Protein AF-A0A653P6T6-F1 (afdb_monomer)

Radius of gyration: 24.58 Å; Cα contacts (8 Å, |Δi|>4): 240; chains: 1; bounding box: 70×44×71 Å

Solvent-accessible surface area (backbone atoms only — not comparable to full-atom values): 9809 Å² total; per-residue (Å²): 134,83,78,81,57,50,39,56,67,54,49,46,52,54,50,53,50,31,45,76,70,58,68,40,60,95,60,59,44,78,48,79,55,93,49,35,41,39,38,34,50,60,60,92,47,90,77,60,80,78,51,67,70,52,50,55,43,54,48,50,48,47,71,77,38,67,84,40,47,80,41,81,73,50,61,52,62,74,51,34,78,92,76,67,32,72,28,23,23,35,32,39,36,42,27,73,32,67,67,30,37,41,35,40,39,40,62,42,78,50,75,88,80,52,71,41,80,39,90,49,101,52,101,54,70,43,42,23,25,68,64,59,60,50,69,53,50,75,68,54,33,34,77,73,64,77,37,80,74,87,74,82,70,75,74,78,76,80,74,76,81,77,87,129

Structure (mmCIF, N/CA/C/O backbone):
data_AF-A0A653P6T6-F1
#
_entry.id   AF-A0A653P6T6-F1
#
loop_
_atom_site.group_PDB
_atom_site.id
_atom_site.type_symbol
_atom_site.label_atom_id
_atom_site.label_alt_id
_atom_site.label_comp_id
_atom_site.label_asym_id
_atom_site.label_entity_id
_atom_site.label_seq_id
_atom_site.pdbx_PDB_ins_code
_atom_site.Cartn_x
_atom_site.Cartn_y
_atom_site.Cartn_z
_atom_site.occupancy
_atom_site.B_iso_or_equiv
_atom_site.auth_seq_id
_atom_site.auth_comp_id
_atom_site.auth_asym_id
_atom_site.auth_atom_id
_atom_site.pdbx_PDB_model_num
ATOM 1 N N . MET A 1 1 ? -7.727 -20.093 19.315 1.00 48.94 1 MET A N 1
ATOM 2 C CA . MET A 1 1 ? -8.784 -19.178 19.795 1.00 48.94 1 MET A CA 1
ATOM 3 C C . MET A 1 1 ? -8.701 -17.926 18.938 1.00 48.94 1 MET A C 1
ATOM 5 O O . MET A 1 1 ? -7.607 -17.390 18.825 1.00 48.94 1 MET A O 1
ATOM 9 N N . SER A 1 2 ? -9.773 -17.531 18.249 1.00 64.94 2 SER A N 1
ATOM 10 C CA . SER A 1 2 ? -9.779 -16.310 17.432 1.00 64.94 2 SER A CA 1
ATOM 11 C C . SER A 1 2 ? -9.798 -15.085 18.343 1.00 64.94 2 SER A C 1
ATOM 13 O O . SER A 1 2 ? -10.629 -15.0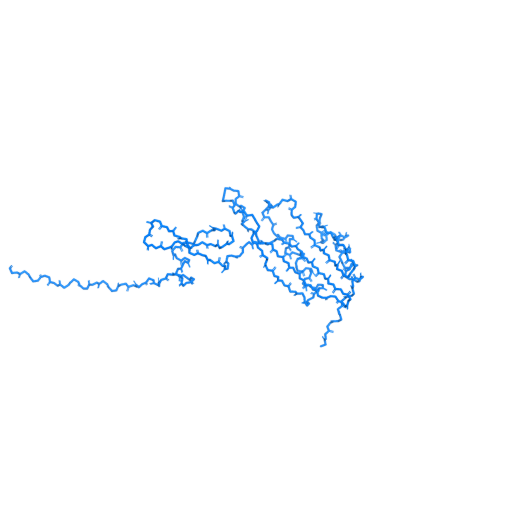22 19.249 1.00 64.94 2 SER A O 1
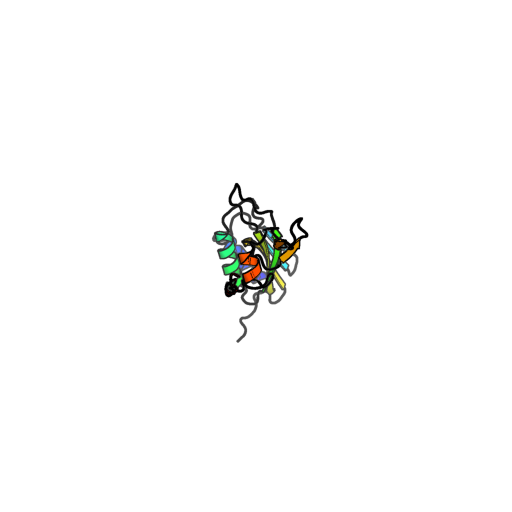ATOM 15 N N . ILE A 1 3 ? -8.896 -14.131 18.113 1.00 71.00 3 ILE A N 1
ATOM 16 C CA . ILE A 1 3 ? -8.916 -12.841 18.809 1.00 71.00 3 ILE A CA 1
ATOM 17 C C . ILE A 1 3 ? -10.245 -12.152 18.450 1.00 71.00 3 ILE A C 1
ATOM 19 O O . ILE A 1 3 ? -10.593 -12.111 17.266 1.00 71.00 3 ILE A O 1
ATOM 23 N N . PRO A 1 4 ? -11.033 -11.670 19.428 1.00 80.81 4 PRO A N 1
ATOM 24 C CA . PRO A 1 4 ? -12.278 -10.975 19.132 1.00 80.81 4 PRO A CA 1
ATOM 25 C C . PRO A 1 4 ? -11.989 -9.729 18.291 1.00 80.81 4 PRO A C 1
ATOM 27 O O . PRO A 1 4 ? -11.086 -8.951 18.600 1.00 80.81 4 PRO A O 1
ATOM 30 N N . LYS A 1 5 ? -12.748 -9.559 17.204 1.00 86.19 5 LYS A N 1
ATOM 31 C CA . LYS A 1 5 ? -12.588 -8.407 16.313 1.00 86.19 5 LYS A CA 1
ATOM 32 C C . LYS A 1 5 ? -13.058 -7.140 17.029 1.00 86.19 5 LYS A C 1
ATOM 34 O O . LYS A 1 5 ? -14.152 -7.169 17.594 1.00 86.19 5 LYS A O 1
ATOM 39 N N . PRO A 1 6 ? -12.302 -6.033 16.960 1.00 89.44 6 PRO A N 1
ATOM 40 C CA . PRO A 1 6 ? -12.761 -4.768 17.510 1.00 89.44 6 PRO A CA 1
ATOM 41 C C . PRO A 1 6 ? -14.007 -4.287 16.763 1.00 89.44 6 PRO A C 1
ATOM 43 O O . PRO A 1 6 ? -14.162 -4.497 15.556 1.00 89.44 6 PRO A O 1
ATOM 46 N N . THR A 1 7 ? -14.906 -3.633 17.483 1.00 91.75 7 THR A N 1
ATOM 47 C CA . THR A 1 7 ? -16.020 -2.867 16.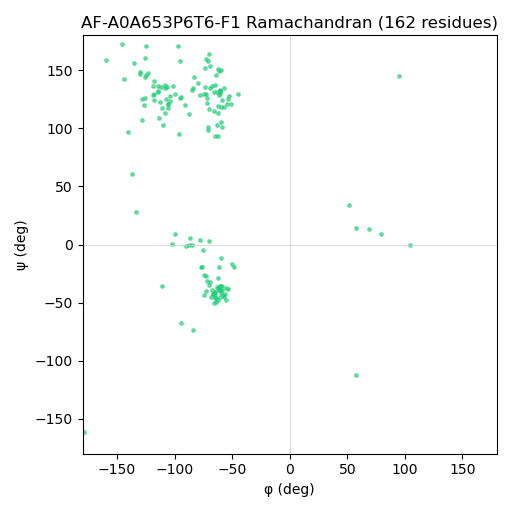921 1.00 91.75 7 THR A CA 1
ATOM 48 C C . THR A 1 7 ? -15.515 -1.600 16.228 1.00 91.75 7 THR A C 1
ATOM 50 O O . THR A 1 7 ? -14.397 -1.139 16.463 1.00 91.75 7 THR A O 1
ATOM 53 N N . THR A 1 8 ? -16.357 -0.977 15.402 1.00 89.94 8 THR A N 1
ATOM 54 C CA . THR A 1 8 ? -16.067 0.327 14.781 1.00 89.94 8 THR A CA 1
ATOM 55 C C . THR A 1 8 ? -15.735 1.396 15.828 1.00 89.94 8 THR A C 1
ATOM 57 O O . THR A 1 8 ? -14.829 2.195 15.621 1.00 89.94 8 THR A O 1
ATOM 60 N N . TYR A 1 9 ? -16.400 1.382 16.986 1.00 89.69 9 TYR A N 1
ATOM 61 C CA . TYR A 1 9 ? -16.117 2.329 18.067 1.00 89.69 9 TYR A CA 1
ATOM 62 C C . TYR A 1 9 ? -14.745 2.090 18.716 1.00 89.69 9 TYR A C 1
ATOM 64 O O . TYR A 1 9 ? -13.978 3.031 18.904 1.00 89.69 9 TYR A O 1
ATOM 72 N N . GLU A 1 10 ? -14.395 0.837 19.015 1.00 91.25 10 GLU A N 1
ATOM 73 C CA . GLU A 1 10 ? -13.077 0.497 19.571 1.00 91.25 10 GLU A CA 1
ATOM 74 C C . GLU A 1 10 ? -11.951 0.802 18.581 1.00 91.25 10 GLU A C 1
ATOM 76 O O . GLU A 1 10 ? -10.926 1.362 18.965 1.00 91.25 10 GLU A O 1
ATOM 81 N N . ALA A 1 11 ? -12.161 0.507 17.295 1.00 90.25 11 ALA A N 1
ATOM 82 C CA . ALA A 1 11 ? -11.223 0.862 16.238 1.00 90.25 11 ALA A CA 1
ATOM 83 C C . ALA A 1 11 ? -10.998 2.382 16.168 1.00 90.25 11 ALA A C 1
ATOM 85 O O . ALA A 1 11 ? -9.854 2.825 16.068 1.00 90.25 11 ALA A O 1
ATOM 86 N N . MET A 1 12 ? -12.063 3.183 16.296 1.00 87.50 12 MET A N 1
ATOM 87 C CA . MET A 1 12 ? -11.953 4.642 16.384 1.00 87.50 12 MET A CA 1
ATOM 88 C C . MET A 1 12 ? -11.136 5.082 17.599 1.00 87.50 12 MET A C 1
ATOM 90 O O . MET A 1 12 ? -10.249 5.913 17.456 1.00 87.50 12 MET A O 1
ATOM 94 N N . GLN A 1 13 ? -11.374 4.498 18.775 1.00 90.31 13 GLN A N 1
ATOM 95 C CA . GLN A 1 13 ? -10.607 4.819 19.984 1.00 90.31 13 GLN A CA 1
ATOM 96 C C . GLN A 1 13 ? -9.115 4.495 19.831 1.00 90.31 13 GLN A C 1
ATOM 98 O O . GLN A 1 13 ? -8.270 5.268 20.280 1.00 90.31 13 GLN A O 1
ATOM 103 N N . ILE A 1 14 ? -8.778 3.379 19.177 1.00 89.56 14 ILE A N 1
ATOM 104 C CA . ILE A 1 14 ? -7.389 3.010 18.871 1.00 89.56 14 ILE A CA 1
ATOM 105 C C . ILE A 1 14 ? -6.744 4.061 17.960 1.00 89.56 14 ILE A C 1
ATOM 107 O O . ILE A 1 14 ? -5.647 4.533 18.256 1.00 89.56 14 ILE A O 1
ATOM 111 N N . ILE A 1 15 ? -7.432 4.462 16.885 1.00 86.81 15 ILE A N 1
ATOM 112 C CA . ILE A 1 15 ? -6.926 5.470 15.944 1.00 86.81 15 ILE A CA 1
ATOM 113 C C . ILE A 1 15 ? -6.768 6.825 16.634 1.00 86.81 15 ILE A C 1
ATOM 115 O O . ILE A 1 15 ? -5.701 7.421 16.540 1.00 86.81 15 ILE A O 1
ATOM 119 N N . SER A 1 16 ? -7.789 7.304 17.349 1.00 85.31 16 SER A N 1
ATOM 120 C CA . SER A 1 16 ? -7.752 8.593 18.048 1.00 85.31 16 SER A CA 1
ATOM 121 C C . SER A 1 16 ? -6.596 8.661 19.040 1.00 85.31 16 SER A C 1
ATOM 123 O O . SER A 1 16 ? -5.825 9.614 18.998 1.00 85.31 16 SER A O 1
ATOM 125 N N . LYS A 1 17 ? -6.390 7.609 19.844 1.00 87.50 17 LYS A N 1
ATOM 126 C CA . LYS A 1 17 ? -5.238 7.527 20.754 1.00 87.50 17 LYS A CA 1
ATOM 127 C C . LYS A 1 17 ? -3.910 7.571 20.014 1.00 87.50 17 LYS A C 1
ATOM 129 O O . LYS A 1 17 ? -2.980 8.207 20.492 1.00 87.50 17 LYS A O 1
ATOM 134 N N . ALA A 1 18 ? -3.819 6.912 18.862 1.00 83.81 18 ALA A N 1
ATOM 135 C CA . ALA A 1 18 ? -2.610 6.923 18.055 1.00 83.81 18 ALA A CA 1
ATOM 136 C C . ALA A 1 18 ? -2.343 8.303 17.418 1.00 83.81 18 ALA A C 1
ATOM 138 O O . ALA A 1 18 ? -1.183 8.686 17.280 1.00 83.81 18 ALA A O 1
ATOM 139 N N . VAL A 1 19 ? -3.383 9.076 17.072 1.00 79.81 19 VAL A N 1
ATOM 140 C CA . VAL A 1 19 ? -3.236 10.492 16.675 1.00 79.81 19 VAL A CA 1
ATOM 141 C C . VAL A 1 19 ? -2.742 11.325 17.858 1.00 79.81 19 VAL A C 1
ATOM 143 O O . VAL A 1 19 ? -1.760 12.051 17.732 1.00 79.81 19 VAL A O 1
ATOM 146 N N . GLU A 1 20 ? -3.393 11.202 19.015 1.00 83.38 20 GLU A N 1
ATOM 147 C CA . GLU A 1 20 ? -3.074 11.972 20.224 1.00 83.38 20 GLU A CA 1
ATOM 148 C C . GLU A 1 20 ? -1.656 11.699 20.742 1.00 83.38 20 GLU A C 1
ATOM 150 O O . GLU A 1 20 ? -0.967 12.620 21.176 1.00 83.38 20 GLU A O 1
ATOM 155 N N . SER A 1 21 ? -1.187 10.451 20.659 1.00 82.81 21 SER A N 1
ATOM 156 C CA . SER A 1 21 ? 0.170 10.064 21.055 1.00 82.81 21 SER A CA 1
ATOM 157 C C . SER A 1 21 ? 1.248 10.485 20.053 1.00 82.81 21 SER A C 1
ATOM 159 O O . SER A 1 21 ? 2.430 10.239 20.295 1.00 82.81 21 SER A O 1
ATOM 161 N N . GLY A 1 22 ? 0.866 11.060 18.907 1.00 73.94 22 GLY A N 1
ATOM 162 C CA . GLY A 1 22 ? 1.776 11.358 17.801 1.00 73.94 22 GLY A CA 1
ATOM 163 C C . GLY A 1 22 ? 2.301 10.111 17.084 1.00 73.94 22 GLY A C 1
ATOM 164 O O . GLY A 1 22 ? 3.253 10.200 16.312 1.00 73.94 22 GLY A O 1
ATOM 165 N N . SER A 1 23 ? 1.703 8.941 17.332 1.00 74.44 23 SER A N 1
ATOM 166 C CA . SER A 1 23 ? 2.020 7.704 16.609 1.00 74.44 23 SER A CA 1
ATOM 167 C C . SER A 1 23 ? 1.466 7.723 15.182 1.00 74.44 23 SER A C 1
ATOM 169 O O . SER A 1 23 ? 2.039 7.081 14.304 1.00 74.44 23 SER A O 1
ATOM 171 N N . LEU A 1 24 ? 0.388 8.480 14.944 1.00 72.25 24 LEU A N 1
ATOM 172 C CA . LEU A 1 24 ? -0.065 8.875 13.615 1.00 72.25 24 LEU A CA 1
ATOM 173 C C . LEU A 1 24 ? 0.393 10.310 13.323 1.00 72.25 24 LEU A C 1
ATOM 175 O O . LEU A 1 24 ? 0.192 11.213 14.134 1.00 72.25 24 LEU A O 1
ATOM 179 N N . GLN A 1 25 ? 1.023 10.526 12.168 1.00 68.12 25 GLN A N 1
ATOM 180 C CA . GLN A 1 25 ? 1.610 11.823 11.814 1.00 68.12 25 GLN A CA 1
ATOM 181 C C . GLN A 1 25 ? 0.574 12.904 11.473 1.00 68.12 25 GLN A C 1
ATOM 183 O O . GLN A 1 25 ? -0.550 12.614 11.046 1.00 68.12 25 GLN A O 1
ATOM 188 N N . SER A 1 26 ? 1.012 14.166 11.562 1.00 56.41 26 SER A N 1
ATOM 189 C CA . SER A 1 26 ? 0.304 15.324 11.013 1.00 56.41 26 SER A CA 1
ATOM 190 C C . SER A 1 26 ? 0.110 15.163 9.497 1.00 56.41 26 SER A C 1
ATOM 192 O O . SER A 1 26 ? 1.060 14.944 8.751 1.00 56.41 26 SER A O 1
ATOM 194 N N . GLY A 1 27 ? -1.144 15.234 9.037 1.00 61.12 27 GLY A N 1
ATOM 195 C CA . GLY A 1 27 ? -1.526 14.943 7.644 1.00 61.12 27 GLY A CA 1
ATOM 196 C C . GLY A 1 27 ? -2.211 13.587 7.437 1.00 61.12 27 GLY A C 1
ATOM 197 O O . GLY A 1 27 ? -2.603 13.270 6.316 1.00 61.12 27 GLY A O 1
ATOM 198 N N . THR A 1 28 ? -2.399 12.801 8.502 1.00 74.81 28 THR A N 1
ATOM 199 C CA . THR A 1 28 ? -3.297 11.639 8.475 1.00 74.81 28 THR A CA 1
ATOM 200 C C . THR A 1 28 ? -4.748 12.116 8.391 1.00 74.81 28 THR A C 1
ATOM 202 O O . THR A 1 28 ? -5.246 12.778 9.298 1.00 74.81 28 THR A O 1
ATOM 205 N N . ASP A 1 29 ? -5.425 11.776 7.301 1.00 80.81 29 ASP A N 1
ATOM 206 C CA . ASP A 1 29 ? -6.846 12.026 7.085 1.00 80.81 29 ASP A CA 1
ATOM 207 C C . ASP A 1 29 ? -7.651 10.825 7.588 1.00 80.81 29 ASP A C 1
ATOM 209 O O . ASP A 1 29 ? -7.467 9.698 7.123 1.00 80.81 29 ASP A O 1
ATOM 213 N N . VAL A 1 30 ? -8.541 11.047 8.552 1.00 85.50 30 VAL A N 1
ATOM 214 C CA . VAL A 1 30 ? -9.419 10.006 9.097 1.00 85.50 30 VAL A CA 1
ATOM 215 C C . VAL A 1 30 ? -10.849 10.356 8.719 1.00 85.50 30 VAL A C 1
ATOM 217 O O . VAL A 1 30 ? -11.439 11.293 9.254 1.00 85.50 30 VAL A O 1
ATOM 220 N N . ARG A 1 31 ? -11.425 9.581 7.799 1.00 88.06 31 ARG A N 1
ATOM 221 C CA . ARG A 1 31 ? -12.814 9.721 7.355 1.00 88.06 31 ARG A CA 1
ATOM 222 C C . ARG A 1 31 ? -13.663 8.600 7.911 1.00 88.06 31 ARG A C 1
ATOM 224 O O . ARG A 1 31 ? -13.308 7.424 7.820 1.00 88.06 31 ARG A O 1
ATOM 231 N N . TRP A 1 32 ? -14.833 8.972 8.408 1.00 86.31 32 TRP A N 1
ATOM 232 C CA . TRP A 1 32 ? -15.811 8.028 8.918 1.00 86.31 32 TRP A CA 1
ATOM 233 C C . TRP A 1 32 ? -17.103 8.095 8.108 1.00 86.31 32 TRP A C 1
ATOM 235 O O . TRP A 1 32 ? -17.651 9.170 7.871 1.00 86.31 32 TRP A O 1
ATOM 245 N N . SER A 1 33 ? -17.581 6.934 7.666 1.00 84.38 33 SER A N 1
ATOM 246 C CA . SER A 1 33 ? -18.838 6.796 6.938 1.00 84.38 33 SER A CA 1
ATOM 247 C C . SER A 1 33 ? -19.571 5.538 7.400 1.00 84.38 33 SER A C 1
ATOM 249 O O . SER A 1 33 ? -19.266 4.424 6.972 1.00 84.38 33 SER A O 1
ATOM 251 N N . GLY A 1 34 ? -20.521 5.706 8.324 1.00 83.62 34 GLY A N 1
ATOM 252 C CA . GLY A 1 34 ? -21.326 4.608 8.865 1.00 83.62 34 GLY A CA 1
ATOM 253 C C . GLY A 1 34 ? -20.473 3.506 9.502 1.00 83.62 34 GLY A C 1
ATOM 254 O O . GLY A 1 34 ? -19.831 3.711 10.527 1.00 83.62 34 GLY A O 1
ATOM 255 N N . ALA A 1 35 ? -20.451 2.323 8.893 1.00 87.56 35 ALA A N 1
ATOM 256 C CA . ALA A 1 35 ? -19.666 1.177 9.357 1.00 87.56 35 ALA A CA 1
ATOM 257 C C . ALA A 1 35 ? -18.213 1.157 8.830 1.00 87.56 35 ALA A C 1
ATOM 259 O O . ALA A 1 35 ? -17.489 0.185 9.045 1.00 87.56 35 ALA A O 1
ATOM 260 N N . HIS A 1 36 ? -17.778 2.200 8.119 1.00 90.19 36 HIS A N 1
ATOM 261 C CA . HIS A 1 36 ? -16.488 2.233 7.434 1.00 90.19 36 HIS A CA 1
ATOM 262 C C . HIS A 1 36 ? -15.586 3.338 7.969 1.00 90.19 36 HIS A C 1
ATOM 264 O O . HIS A 1 36 ? -15.947 4.515 7.940 1.00 90.19 36 HIS A O 1
ATOM 270 N N . ILE A 1 37 ? -14.386 2.955 8.397 1.00 90.00 37 ILE A N 1
ATOM 271 C CA . ILE A 1 37 ? -13.321 3.878 8.785 1.00 90.00 37 ILE A CA 1
ATOM 272 C C . ILE A 1 37 ? -12.274 3.864 7.678 1.00 90.00 37 ILE A C 1
ATOM 274 O O . ILE A 1 37 ? -11.717 2.815 7.359 1.00 90.00 37 ILE A O 1
ATOM 278 N N . THR A 1 38 ? -12.009 5.019 7.078 1.00 89.81 38 THR A N 1
ATOM 279 C CA . THR A 1 38 ? -10.939 5.183 6.093 1.00 89.81 38 THR A CA 1
ATOM 280 C C . THR A 1 38 ? -9.866 6.081 6.675 1.00 89.81 38 THR A C 1
ATOM 282 O O . THR A 1 38 ? -10.136 7.221 7.034 1.00 89.81 38 THR A O 1
ATOM 285 N N . VAL A 1 39 ? -8.646 5.570 6.737 1.00 86.56 39 VAL A N 1
ATOM 286 C CA . VAL A 1 39 ? -7.458 6.305 7.150 1.00 86.56 39 VAL A CA 1
ATOM 287 C C . VAL A 1 39 ? -6.586 6.485 5.920 1.00 86.56 39 VAL A C 1
ATOM 289 O O . VAL A 1 39 ? -6.178 5.515 5.284 1.00 86.56 39 VAL A O 1
ATOM 292 N N . GLY A 1 40 ? -6.364 7.726 5.518 1.00 78.75 40 GLY A N 1
ATOM 293 C CA . GLY A 1 40 ? -5.539 8.090 4.381 1.00 78.75 40 GLY A CA 1
ATOM 294 C C . GLY A 1 40 ? -4.318 8.856 4.846 1.00 78.75 40 GLY A C 1
ATOM 295 O O . GLY A 1 40 ? -4.433 9.827 5.581 1.00 78.75 40 GLY A O 1
ATOM 296 N N . ILE A 1 41 ? -3.146 8.457 4.374 1.00 71.25 41 ILE A N 1
ATOM 297 C CA . ILE A 1 41 ? -1.986 9.341 4.390 1.00 71.25 41 ILE A CA 1
ATOM 298 C C . ILE A 1 41 ? -1.938 9.970 3.011 1.00 71.25 41 ILE A C 1
ATOM 300 O O . ILE A 1 41 ? -1.408 9.384 2.062 1.00 71.25 41 ILE A O 1
ATOM 304 N N . GLU A 1 42 ? -2.507 11.161 2.876 1.00 59.12 42 GLU A N 1
ATOM 305 C CA . GLU A 1 42 ? -2.073 12.002 1.777 1.00 59.12 42 GLU A CA 1
ATOM 306 C C . GLU A 1 42 ? -0.672 12.456 2.149 1.00 59.12 42 GLU A C 1
ATOM 308 O O . GLU A 1 42 ? -0.480 13.320 3.001 1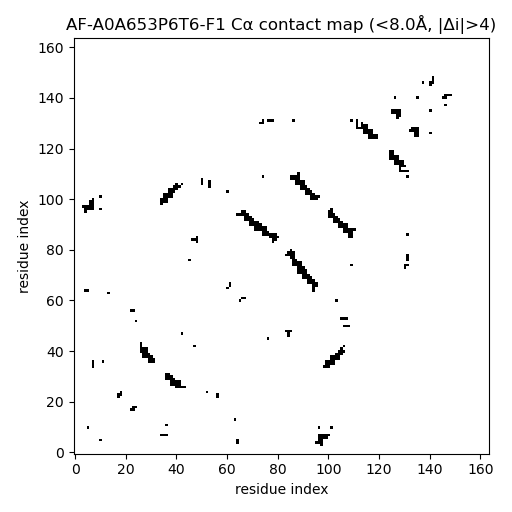.00 59.12 42 GLU A O 1
ATOM 313 N N . THR A 1 43 ? 0.344 11.827 1.557 1.00 55.28 43 THR A N 1
ATOM 314 C CA . THR A 1 43 ? 1.675 12.415 1.605 1.00 55.28 43 THR A CA 1
ATOM 315 C C . THR A 1 43 ? 1.536 13.783 0.955 1.00 55.28 43 THR A C 1
ATOM 317 O O . THR A 1 43 ? 1.493 13.868 -0.274 1.00 55.28 43 THR A O 1
ATOM 320 N N . LEU A 1 44 ? 1.463 14.836 1.777 1.00 48.38 44 LEU A N 1
ATOM 321 C CA . LEU A 1 44 ? 1.422 16.243 1.363 1.00 48.38 44 LEU A CA 1
ATOM 322 C C . LEU A 1 44 ? 2.515 16.561 0.334 1.00 48.38 44 LEU A C 1
ATOM 324 O O . LEU A 1 44 ? 2.388 17.500 -0.438 1.00 48.38 44 LEU A O 1
ATOM 328 N N . ASN A 1 45 ? 3.546 15.716 0.249 1.00 49.12 45 ASN A N 1
ATOM 329 C CA . ASN A 1 45 ? 4.434 15.638 -0.891 1.00 49.12 45 ASN A CA 1
ATOM 330 C C . ASN A 1 45 ? 4.572 14.196 -1.397 1.00 49.12 45 ASN A C 1
ATOM 332 O O . ASN A 1 45 ? 5.338 13.400 -0.850 1.00 49.12 45 ASN A O 1
ATOM 336 N N . TYR A 1 46 ? 3.961 13.891 -2.548 1.00 49.88 46 TYR A N 1
ATOM 337 C CA . TYR A 1 46 ? 4.331 12.734 -3.385 1.00 49.88 46 TYR A CA 1
ATOM 338 C C . TYR A 1 46 ? 5.848 12.677 -3.674 1.00 49.88 46 TYR A C 1
ATOM 340 O O . TYR A 1 46 ? 6.380 11.621 -4.007 1.00 49.88 46 TYR A O 1
ATOM 348 N N . TYR A 1 47 ? 6.555 13.787 -3.454 1.00 49.75 47 TYR A N 1
ATOM 349 C CA . TYR A 1 47 ? 7.995 13.973 -3.595 1.00 49.75 47 TYR A CA 1
ATOM 350 C C . TYR A 1 47 ? 8.825 13.691 -2.326 1.00 49.75 47 TYR A C 1
ATOM 352 O O . TYR A 1 47 ? 10.045 13.802 -2.388 1.00 49.75 47 TYR A O 1
ATOM 360 N N . HIS A 1 48 ? 8.218 13.320 -1.188 1.00 55.78 48 HIS A N 1
ATOM 361 C CA . HIS A 1 48 ? 8.982 13.045 0.038 1.00 55.78 48 HIS A CA 1
ATOM 362 C C . HIS A 1 48 ? 9.761 11.718 -0.080 1.00 55.78 48 HIS A C 1
ATOM 364 O O . HIS A 1 48 ? 9.146 10.700 -0.413 1.00 55.78 48 HIS A O 1
ATOM 370 N N . PRO A 1 49 ? 11.083 11.688 0.149 1.00 50.91 49 PRO A N 1
ATOM 371 C CA . PRO A 1 49 ? 11.903 10.495 -0.076 1.00 50.91 49 PRO A CA 1
ATOM 372 C C . PRO A 1 49 ? 11.766 9.438 1.029 1.00 50.91 49 PRO A C 1
ATOM 374 O O . PRO A 1 49 ? 12.093 8.275 0.805 1.00 50.91 49 PRO A O 1
ATOM 377 N N . GLU A 1 50 ? 11.288 9.821 2.214 1.00 58.41 50 GLU A N 1
ATOM 378 C CA . GLU A 1 50 ? 11.291 8.942 3.383 1.00 58.41 50 GLU A CA 1
ATOM 379 C C . GLU A 1 50 ? 9.963 8.194 3.559 1.00 58.41 50 GLU A C 1
ATOM 381 O O . GLU A 1 50 ? 8.893 8.798 3.603 1.00 58.41 50 GLU A O 1
ATOM 386 N N . PHE A 1 51 ? 10.052 6.862 3.668 1.00 60.91 51 PHE A N 1
ATOM 387 C CA . PHE A 1 51 ? 8.928 5.940 3.913 1.00 60.91 51 PHE A CA 1
ATOM 388 C C . PHE A 1 51 ? 8.856 5.447 5.365 1.00 60.91 51 PHE A C 1
ATOM 390 O O . PHE A 1 51 ? 8.022 4.599 5.685 1.00 60.91 51 PHE A O 1
ATOM 397 N N . ARG A 1 52 ? 9.778 5.894 6.228 1.00 60.38 52 ARG A N 1
ATOM 398 C CA . ARG A 1 52 ? 9.956 5.350 7.582 1.00 60.38 52 ARG A CA 1
ATOM 399 C C . ARG A 1 52 ? 8.675 5.464 8.403 1.00 60.38 52 ARG A C 1
ATOM 401 O O . ARG A 1 52 ? 8.253 4.490 9.016 1.00 60.38 52 ARG A O 1
ATOM 408 N N . ASP A 1 53 ? 8.029 6.614 8.314 1.00 64.25 53 ASP A N 1
ATOM 409 C CA . ASP A 1 53 ? 6.833 6.911 9.097 1.00 64.25 53 ASP A CA 1
ATOM 410 C C . ASP A 1 53 ? 5.617 6.121 8.606 1.00 64.25 53 ASP A C 1
ATOM 412 O O . ASP A 1 53 ? 4.788 5.664 9.387 1.00 64.25 53 ASP A O 1
ATOM 416 N N . ILE A 1 54 ? 5.573 5.840 7.305 1.00 72.12 54 ILE A N 1
ATOM 417 C CA . ILE A 1 54 ? 4.525 5.027 6.693 1.00 72.12 54 ILE A CA 1
ATOM 418 C C . ILE A 1 54 ? 4.652 3.551 7.102 1.00 72.12 54 ILE A C 1
ATOM 420 O O . ILE A 1 54 ? 3.640 2.878 7.301 1.00 72.12 54 ILE A O 1
ATOM 424 N N . ARG A 1 55 ? 5.883 3.043 7.271 1.00 72.81 55 ARG A N 1
ATOM 425 C CA . ARG A 1 55 ? 6.116 1.678 7.776 1.00 72.81 55 ARG A CA 1
ATOM 426 C C . ARG A 1 55 ? 5.623 1.514 9.209 1.00 72.81 55 ARG A C 1
ATOM 428 O O . ARG A 1 55 ? 4.901 0.560 9.471 1.00 72.81 55 ARG A O 1
ATOM 435 N N . LEU A 1 56 ? 5.939 2.464 10.090 1.00 73.94 56 LEU A N 1
ATOM 436 C CA . LEU A 1 56 ? 5.499 2.430 11.489 1.00 73.94 56 LEU A CA 1
ATOM 437 C C . LEU A 1 56 ? 3.968 2.399 11.612 1.00 73.94 56 LEU A C 1
ATOM 439 O O . LEU A 1 56 ? 3.427 1.652 12.423 1.00 73.94 56 LEU A O 1
ATOM 443 N N . MET A 1 57 ? 3.251 3.148 10.770 1.00 74.81 57 MET A N 1
ATOM 444 C CA . MET A 1 57 ? 1.785 3.112 10.777 1.00 74.81 57 MET A CA 1
ATOM 445 C C . MET A 1 57 ? 1.220 1.817 10.192 1.00 74.81 57 MET A C 1
ATOM 447 O O . MET A 1 57 ? 0.262 1.272 10.734 1.00 74.81 57 MET A O 1
ATOM 451 N N . ALA A 1 58 ? 1.808 1.291 9.114 1.00 80.25 58 ALA A N 1
ATOM 452 C CA . ALA A 1 58 ? 1.406 -0.009 8.581 1.00 80.25 58 ALA A CA 1
ATOM 453 C C . ALA A 1 58 ? 1.605 -1.128 9.621 1.00 80.25 58 ALA A C 1
ATOM 455 O O . ALA A 1 58 ? 0.745 -1.995 9.760 1.00 80.25 58 ALA A O 1
ATOM 456 N N . GLU A 1 59 ? 2.695 -1.075 10.391 1.00 83.69 59 GLU A N 1
ATOM 457 C CA . GLU A 1 59 ? 2.960 -1.983 11.510 1.00 83.69 59 GLU A CA 1
ATOM 458 C C . GLU A 1 59 ? 1.935 -1.814 12.637 1.00 83.69 59 GLU A C 1
ATOM 460 O O . GLU A 1 59 ? 1.373 -2.810 13.092 1.00 83.69 59 GLU A O 1
ATOM 465 N N . LEU A 1 60 ? 1.615 -0.576 13.034 1.00 83.19 60 LEU A N 1
ATOM 466 C CA . LEU A 1 60 ? 0.564 -0.302 14.018 1.00 83.19 60 LEU A CA 1
ATOM 467 C C . LEU A 1 60 ? -0.770 -0.929 13.591 1.00 83.19 60 LEU A C 1
ATOM 469 O O . LEU A 1 60 ? -1.406 -1.621 14.381 1.00 83.19 60 LEU A O 1
ATOM 473 N N . PHE A 1 61 ? -1.178 -0.742 12.335 1.00 86.62 61 PHE A N 1
ATOM 474 C CA . PHE A 1 61 ? -2.427 -1.307 11.822 1.00 86.62 61 PHE A CA 1
ATOM 475 C C . PHE A 1 61 ? -2.393 -2.834 11.739 1.00 86.62 61 PHE A C 1
ATOM 477 O O . PHE A 1 61 ? -3.388 -3.475 12.074 1.00 86.62 61 PHE A O 1
ATOM 484 N N . ALA A 1 62 ? -1.263 -3.419 11.340 1.00 87.62 62 ALA A N 1
ATOM 485 C CA . ALA A 1 62 ? -1.088 -4.868 11.324 1.00 87.62 62 ALA A CA 1
ATOM 486 C C . ALA A 1 62 ? -1.174 -5.472 12.736 1.00 87.62 62 ALA A C 1
ATOM 488 O O . ALA A 1 62 ? -1.748 -6.542 12.912 1.00 87.62 62 ALA A O 1
ATOM 489 N N . VAL A 1 63 ? -0.658 -4.779 13.755 1.00 88.56 63 VAL A N 1
ATOM 490 C CA . VAL A 1 63 ? -0.740 -5.217 15.157 1.00 88.56 63 VAL A CA 1
ATOM 491 C C . VAL A 1 63 ? -2.144 -5.013 15.730 1.00 88.56 63 VAL A C 1
ATOM 493 O O . VAL A 1 63 ? -2.667 -5.898 16.403 1.00 88.56 63 VAL A O 1
ATOM 496 N N . SER A 1 64 ? -2.775 -3.864 15.468 1.00 87.50 64 SER A N 1
ATOM 497 C CA . SER A 1 64 ? -4.107 -3.536 15.994 1.00 87.50 64 SER A CA 1
ATOM 498 C C . SER A 1 64 ? -5.242 -4.295 15.303 1.00 87.50 64 SER A C 1
ATOM 500 O O . SER A 1 64 ? -6.289 -4.509 15.911 1.00 87.50 64 SER A O 1
ATOM 502 N N . PHE A 1 65 ? -5.055 -4.707 14.046 1.00 90.62 65 PHE A N 1
ATOM 503 C CA . PHE A 1 65 ? -6.094 -5.336 13.230 1.00 90.62 65 PHE A CA 1
ATOM 504 C C . PHE A 1 65 ? -5.554 -6.550 12.452 1.00 90.62 65 PHE A C 1
ATOM 506 O O . PHE A 1 65 ? -5.628 -6.541 11.228 1.00 90.62 65 PHE A O 1
ATOM 513 N N . PRO A 1 66 ? -5.040 -7.603 13.110 1.00 87.94 66 PRO A N 1
ATOM 514 C CA . PRO A 1 66 ? -4.178 -8.634 12.505 1.00 87.94 66 PRO A CA 1
ATOM 515 C C . PRO A 1 66 ? -4.796 -9.456 11.365 1.00 87.94 66 PRO A C 1
ATOM 517 O O . PRO A 1 66 ? -4.065 -10.021 10.556 1.00 87.94 66 PRO A O 1
ATOM 520 N N . ASP A 1 67 ? -6.125 -9.492 11.251 1.00 88.44 67 ASP A N 1
ATOM 521 C CA . ASP A 1 67 ? -6.834 -10.159 10.148 1.00 88.44 67 ASP A CA 1
ATOM 522 C C . ASP A 1 67 ? -6.848 -9.335 8.844 1.00 88.44 67 ASP A C 1
ATOM 524 O O . ASP A 1 67 ? -7.533 -9.688 7.878 1.00 88.44 67 ASP A O 1
ATOM 528 N N . GLY A 1 68 ? -6.173 -8.186 8.820 1.00 89.69 68 GLY A N 1
ATOM 529 C CA . GLY A 1 68 ? -6.172 -7.316 7.661 1.00 89.69 68 GLY A CA 1
ATOM 530 C C . GLY A 1 68 ? -5.337 -7.843 6.501 1.00 89.69 68 GLY A C 1
ATOM 531 O O . GLY A 1 68 ? -4.359 -8.571 6.656 1.00 89.69 68 GLY A O 1
ATOM 532 N N . GLN A 1 69 ? -5.743 -7.450 5.301 1.00 92.44 69 GLN A N 1
ATOM 533 C CA . GLN A 1 69 ? -5.090 -7.822 4.058 1.00 92.44 69 GLN A CA 1
ATOM 534 C C . GLN A 1 69 ? -4.486 -6.596 3.391 1.00 92.44 69 GLN A C 1
ATOM 536 O O . GLN A 1 69 ? -5.156 -5.579 3.206 1.00 92.44 69 GLN A O 1
ATOM 541 N N . THR A 1 70 ? -3.229 -6.732 2.981 1.00 91.38 70 THR A N 1
ATOM 542 C CA . THR A 1 70 ? -2.504 -5.711 2.228 1.00 91.38 70 THR A CA 1
ATOM 543 C C . THR A 1 70 ? -2.595 -5.996 0.738 1.00 91.38 70 THR A C 1
ATOM 545 O O . THR A 1 70 ? -2.203 -7.065 0.267 1.00 91.38 70 THR A O 1
ATOM 548 N N . ARG A 1 71 ? -3.038 -5.005 -0.030 1.00 90.62 71 ARG A N 1
ATOM 549 C CA . ARG A 1 71 ? -3.086 -5.037 -1.488 1.00 90.62 71 ARG A CA 1
ATOM 550 C C . ARG A 1 71 ? -2.352 -3.831 -2.063 1.00 90.62 71 ARG A C 1
ATOM 552 O O . ARG A 1 71 ? -2.683 -2.686 -1.769 1.00 90.62 71 ARG A O 1
ATOM 559 N N . ARG A 1 72 ? -1.391 -4.083 -2.956 1.00 88.19 72 ARG A N 1
ATOM 560 C CA . ARG A 1 72 ? -0.815 -3.035 -3.814 1.00 88.19 72 ARG A CA 1
ATOM 561 C C . ARG A 1 72 ? -1.828 -2.685 -4.908 1.00 88.19 72 ARG A C 1
ATOM 563 O O . ARG A 1 72 ? -2.368 -3.583 -5.551 1.00 88.19 72 ARG A O 1
ATOM 570 N N . LEU A 1 73 ? -2.114 -1.398 -5.082 1.00 86.94 73 LEU A N 1
ATOM 571 C CA . LEU A 1 73 ? -3.118 -0.911 -6.027 1.00 86.94 73 LEU A CA 1
ATOM 572 C C . LEU A 1 73 ? -2.488 -0.531 -7.368 1.00 86.94 73 LEU A C 1
ATOM 574 O O . LEU A 1 73 ? -2.760 -1.174 -8.375 1.00 86.94 73 LEU A O 1
ATOM 578 N N . TYR A 1 74 ? -1.671 0.521 -7.386 1.00 83.75 74 TYR A N 1
ATOM 579 C CA . TYR A 1 74 ? -1.010 1.023 -8.589 1.00 83.75 74 TYR A CA 1
ATOM 580 C C . TYR A 1 74 ? 0.210 1.875 -8.230 1.00 83.75 74 TYR A C 1
ATOM 582 O O . TYR A 1 74 ? 0.304 2.418 -7.127 1.00 83.75 74 TYR A O 1
ATOM 590 N N . CYS A 1 75 ? 1.128 2.011 -9.186 1.00 85.12 75 CYS A N 1
ATOM 591 C CA . CYS A 1 75 ? 2.283 2.893 -9.067 1.00 85.12 75 CYS A CA 1
ATOM 592 C C . CYS A 1 75 ? 1.827 4.359 -9.162 1.00 85.12 75 CYS A C 1
ATOM 594 O O . CYS A 1 75 ? 1.234 4.771 -10.159 1.00 85.12 75 CYS A O 1
ATOM 596 N N . VAL A 1 76 ? 2.117 5.149 -8.134 1.00 77.69 76 VAL A N 1
ATOM 597 C CA . VAL A 1 76 ? 1.893 6.593 -8.055 1.00 77.69 76 VAL A CA 1
ATOM 598 C C . VAL A 1 76 ? 3.223 7.327 -8.199 1.00 77.69 76 VAL A C 1
ATOM 600 O O . VAL A 1 76 ? 4.124 7.200 -7.373 1.00 77.69 76 VAL A O 1
ATOM 603 N N . GLY A 1 77 ? 3.328 8.129 -9.256 1.00 68.31 77 GLY A N 1
ATOM 604 C CA . GLY A 1 77 ? 4.493 8.968 -9.535 1.00 68.31 77 GLY A CA 1
ATOM 605 C C . GLY A 1 77 ? 5.500 8.328 -10.489 1.00 68.31 77 GLY A C 1
ATOM 606 O O . GLY A 1 77 ? 5.722 7.116 -10.492 1.00 68.31 77 GLY A O 1
ATOM 607 N N . GLN A 1 78 ? 6.119 9.172 -11.317 1.00 66.31 78 GLN A N 1
ATOM 608 C CA . GLN A 1 78 ? 7.259 8.764 -12.128 1.00 66.31 78 GLN A CA 1
ATOM 609 C C . GLN A 1 78 ? 8.539 8.872 -11.296 1.00 66.31 78 GLN A C 1
ATOM 611 O O . GLN A 1 78 ? 8.739 9.886 -10.619 1.00 66.31 78 GLN A O 1
ATOM 616 N N . PRO A 1 79 ? 9.421 7.862 -11.344 1.00 70.75 79 PRO A N 1
ATOM 617 C CA . PRO A 1 79 ? 10.705 7.951 -10.670 1.00 70.75 79 PRO A CA 1
ATOM 618 C C . PRO A 1 79 ? 11.500 9.124 -11.253 1.00 70.75 79 PRO A C 1
ATOM 620 O O . PRO A 1 79 ? 11.629 9.250 -12.472 1.00 70.75 79 PRO A O 1
ATOM 623 N N . ASN A 1 80 ? 12.075 9.967 -10.396 1.00 73.25 80 ASN A N 1
ATOM 624 C CA . ASN A 1 80 ? 12.927 11.063 -10.839 1.00 73.25 80 ASN A CA 1
ATOM 625 C C . ASN A 1 80 ? 14.381 10.792 -10.453 1.00 73.25 80 ASN A C 1
ATOM 627 O O . ASN A 1 80 ? 14.786 10.985 -9.306 1.00 73.25 80 ASN A O 1
ATOM 631 N N . LYS A 1 81 ? 15.184 10.381 -11.443 1.00 72.88 81 LYS A N 1
ATOM 632 C CA . LYS A 1 81 ? 16.610 10.075 -11.252 1.00 72.88 81 LYS A CA 1
ATOM 633 C C . LYS A 1 81 ? 17.412 11.279 -10.751 1.00 72.88 81 LYS A C 1
ATOM 635 O O . LYS A 1 81 ? 18.309 11.093 -9.936 1.00 72.88 81 LYS A O 1
ATOM 640 N N . ARG A 1 82 ? 17.086 12.500 -11.199 1.00 77.88 82 ARG A N 1
ATOM 641 C CA . ARG A 1 82 ? 17.814 13.728 -10.829 1.00 77.88 82 ARG A CA 1
ATOM 642 C C . ARG A 1 82 ? 17.683 14.031 -9.340 1.00 77.88 82 ARG A C 1
ATOM 644 O O . ARG A 1 82 ? 18.662 14.403 -8.706 1.00 77.88 82 ARG A O 1
ATOM 651 N N . TYR A 1 83 ? 16.487 13.839 -8.797 1.00 70.62 83 TYR A N 1
ATOM 652 C CA . TYR A 1 83 ? 16.181 14.125 -7.395 1.00 70.62 83 TYR A CA 1
ATOM 653 C C . TYR A 1 83 ? 16.189 12.872 -6.511 1.00 70.62 83 TYR A C 1
ATOM 655 O O . TYR A 1 83 ? 15.785 12.944 -5.358 1.00 70.62 83 TYR A O 1
ATOM 663 N N . LYS A 1 84 ? 16.645 11.726 -7.043 1.00 72.62 84 LYS A N 1
ATOM 664 C CA . LYS A 1 84 ? 16.646 10.424 -6.353 1.00 72.62 84 LYS A CA 1
ATOM 665 C C . LYS A 1 84 ? 15.276 10.059 -5.765 1.00 72.62 84 LYS A C 1
ATOM 667 O O . LYS A 1 84 ? 15.202 9.427 -4.718 1.00 72.62 84 LYS A O 1
ATOM 672 N N . ILE A 1 85 ? 14.197 10.454 -6.438 1.00 73.38 85 ILE A N 1
ATOM 673 C CA . ILE A 1 85 ? 12.834 10.160 -5.992 1.00 73.38 85 ILE A CA 1
ATOM 674 C C . ILE A 1 85 ? 12.456 8.790 -6.559 1.00 73.38 85 ILE A C 1
ATOM 676 O O . ILE A 1 85 ? 12.348 8.666 -7.788 1.00 73.38 85 ILE A O 1
ATOM 680 N N . PRO A 1 86 ? 12.285 7.759 -5.713 1.00 74.25 86 PRO A N 1
ATOM 681 C CA . PRO A 1 86 ? 11.840 6.458 -6.179 1.00 74.25 86 PRO A CA 1
ATOM 682 C C . PRO A 1 86 ? 10.379 6.533 -6.625 1.00 74.25 86 PRO A C 1
ATOM 684 O O . PRO A 1 86 ? 9.598 7.360 -6.149 1.00 74.25 86 PRO A O 1
ATOM 687 N N . ALA A 1 87 ? 10.002 5.638 -7.535 1.00 82.06 87 ALA A N 1
ATOM 688 C CA . ALA A 1 87 ? 8.593 5.386 -7.796 1.00 82.06 87 ALA A CA 1
ATOM 689 C C . ALA A 1 87 ? 7.930 4.838 -6.523 1.00 82.06 87 ALA A C 1
ATOM 691 O O . ALA A 1 87 ? 8.585 4.184 -5.704 1.00 82.06 87 ALA A O 1
ATOM 692 N N . LYS A 1 88 ? 6.632 5.092 -6.362 1.00 84.12 88 LYS A N 1
ATOM 693 C CA . LYS A 1 88 ? 5.875 4.675 -5.180 1.00 84.12 88 LYS A CA 1
ATOM 694 C C . LYS A 1 88 ? 4.691 3.821 -5.586 1.00 84.12 88 LYS A C 1
ATOM 696 O O . LYS A 1 88 ? 4.103 4.061 -6.630 1.00 84.12 88 LYS A O 1
ATOM 701 N N . ASP A 1 89 ? 4.311 2.865 -4.755 1.00 85.69 89 ASP A N 1
ATOM 702 C CA . ASP A 1 89 ? 3.048 2.144 -4.889 1.00 85.69 89 ASP A CA 1
ATOM 703 C C . ASP A 1 89 ? 2.033 2.689 -3.903 1.00 85.69 89 ASP A C 1
ATOM 705 O O . ASP A 1 89 ? 2.349 2.874 -2.728 1.00 85.69 89 ASP A O 1
ATOM 709 N N . ARG A 1 90 ? 0.796 2.878 -4.359 1.00 85.75 90 ARG A N 1
ATOM 710 C CA . ARG A 1 90 ? -0.340 3.053 -3.462 1.00 85.75 90 ARG A CA 1
ATOM 711 C C . ARG A 1 90 ? -0.734 1.686 -2.927 1.00 85.75 90 ARG A C 1
ATOM 713 O O . ARG A 1 90 ? -0.933 0.747 -3.700 1.00 85.75 90 ARG A O 1
ATOM 720 N N . ILE A 1 91 ? -0.846 1.584 -1.615 1.00 87.69 91 ILE A N 1
ATOM 721 C CA . ILE A 1 91 ? -1.208 0.364 -0.911 1.00 87.69 91 ILE A CA 1
ATOM 722 C C . ILE A 1 91 ? -2.498 0.605 -0.138 1.00 87.69 91 ILE A C 1
ATOM 724 O O . ILE A 1 91 ? -2.671 1.643 0.499 1.00 87.69 91 ILE A O 1
ATOM 728 N N . GLU A 1 92 ? -3.393 -0.373 -0.220 1.00 90.56 92 GLU A N 1
ATOM 729 C CA . GLU A 1 92 ? -4.573 -0.484 0.621 1.00 90.56 92 GLU A CA 1
ATOM 730 C C . GLU A 1 92 ? -4.366 -1.630 1.608 1.00 90.56 92 GLU A C 1
ATOM 732 O O . GLU A 1 92 ? -4.104 -2.765 1.212 1.00 90.56 92 GLU A O 1
ATOM 737 N N . TYR A 1 93 ? -4.505 -1.335 2.889 1.00 91.56 93 TYR A N 1
ATOM 738 C CA . TYR A 1 93 ? -4.691 -2.327 3.931 1.00 91.56 93 TYR A CA 1
ATOM 739 C C . TYR A 1 93 ? -6.157 -2.329 4.342 1.00 91.56 93 TYR A C 1
ATOM 741 O O . TYR A 1 93 ? -6.708 -1.276 4.657 1.00 91.56 93 TYR A O 1
ATOM 749 N N . ARG A 1 94 ? -6.802 -3.493 4.348 1.00 94.38 94 ARG A N 1
ATOM 750 C CA . ARG A 1 94 ? -8.219 -3.623 4.701 1.00 94.38 94 ARG A CA 1
ATOM 751 C C . ARG A 1 94 ? -8.399 -4.683 5.770 1.00 94.38 94 ARG A C 1
ATOM 753 O O . ARG A 1 94 ? -8.031 -5.829 5.540 1.00 94.38 94 ARG A O 1
ATOM 760 N N . ALA A 1 95 ? -9.030 -4.334 6.886 1.00 9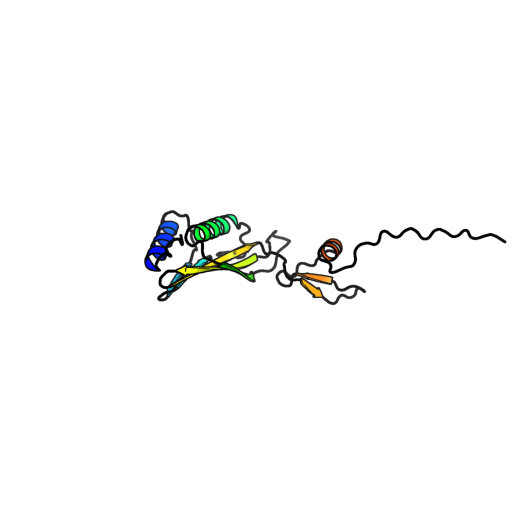3.75 95 ALA A N 1
ATOM 761 C CA . ALA A 1 95 ? -9.389 -5.294 7.927 1.00 93.75 95 ALA A CA 1
ATOM 762 C C . ALA A 1 95 ? -10.887 -5.252 8.244 1.00 93.75 95 ALA A C 1
ATOM 764 O O . ALA A 1 95 ? -11.535 -4.204 8.183 1.00 93.75 95 ALA A O 1
ATOM 765 N N . SER A 1 96 ? -11.441 -6.419 8.573 1.00 93.25 96 SER A N 1
ATOM 766 C CA . SER A 1 96 ? -12.835 -6.539 9.006 1.00 93.25 96 SER A CA 1
ATOM 767 C C . SER A 1 96 ? -12.942 -6.260 10.499 1.00 93.25 96 SER A C 1
ATOM 769 O O . SER A 1 96 ? -12.199 -6.834 11.291 1.00 93.25 96 SER A O 1
ATOM 771 N N . LEU A 1 97 ? -13.906 -5.430 10.871 1.00 91.31 97 LEU A N 1
ATOM 772 C CA . LEU A 1 97 ? -14.295 -5.171 12.254 1.00 91.31 97 LEU A CA 1
ATOM 773 C C . LEU A 1 97 ? -15.511 -6.040 12.605 1.00 91.31 97 LEU A C 1
ATOM 775 O O . LEU A 1 97 ? -16.110 -6.657 11.722 1.00 91.31 97 LEU A O 1
ATOM 779 N N . ALA A 1 98 ? -15.904 -6.085 13.878 1.00 91.44 98 ALA A N 1
ATOM 780 C CA . ALA A 1 98 ? -17.083 -6.845 14.304 1.00 91.44 98 ALA A CA 1
ATOM 781 C C . ALA A 1 98 ? -18.376 -6.377 13.608 1.00 91.44 98 ALA A C 1
ATOM 783 O O . ALA A 1 98 ? -19.236 -7.188 13.276 1.00 91.44 98 ALA A O 1
ATOM 784 N N . ASN A 1 99 ? -18.500 -5.072 13.364 1.00 92.38 99 ASN A N 1
ATOM 785 C CA . ASN A 1 99 ? -19.671 -4.440 12.757 1.00 92.38 99 ASN A CA 1
ATOM 786 C C . ASN A 1 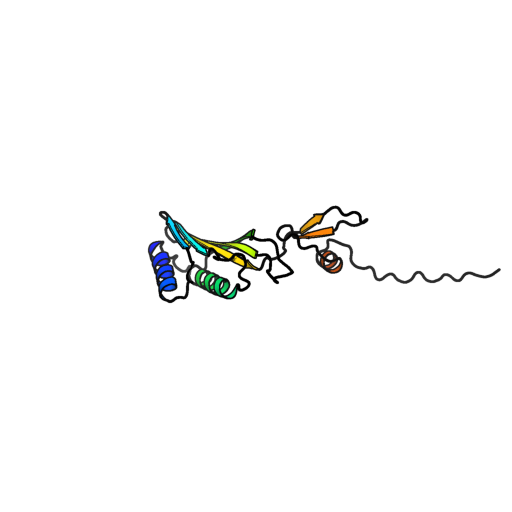99 ? -19.294 -3.442 11.650 1.00 92.38 99 ASN A C 1
ATOM 788 O O . ASN A 1 99 ? -20.009 -2.466 11.429 1.00 92.38 99 ASN A O 1
ATOM 792 N N . GLY A 1 100 ? -18.158 -3.654 10.979 1.00 92.19 100 GLY A N 1
ATOM 793 C CA . GLY A 1 100 ? -17.658 -2.690 10.007 1.00 92.19 100 GLY A CA 1
ATOM 794 C C . GLY A 1 100 ? -16.367 -3.079 9.302 1.00 92.19 100 GLY A C 1
ATOM 795 O O . GLY A 1 100 ? -15.964 -4.242 9.257 1.00 92.19 100 GLY A O 1
ATOM 796 N N . THR A 1 101 ? -15.702 -2.090 8.718 1.00 93.00 101 THR A N 1
ATOM 797 C CA . THR A 1 101 ? -14.432 -2.276 8.007 1.00 93.00 101 THR A CA 1
ATOM 798 C C . THR A 1 101 ? -13.529 -1.077 8.229 1.00 93.00 101 THR A C 1
ATOM 800 O O . THR A 1 101 ? -13.988 0.064 8.221 1.00 93.00 101 THR A O 1
ATOM 803 N N . ILE A 1 102 ? -12.237 -1.346 8.369 1.00 92.88 102 ILE A N 1
ATOM 804 C CA . ILE A 1 102 ? -11.194 -0.330 8.386 1.00 92.88 102 ILE A CA 1
ATOM 805 C C . ILE A 1 102 ? -10.336 -0.451 7.130 1.00 92.88 102 ILE A C 1
ATOM 807 O O . ILE A 1 102 ? -9.971 -1.554 6.716 1.00 92.88 102 ILE A O 1
ATOM 811 N N . ILE A 1 103 ? -10.046 0.688 6.512 1.00 92.00 103 ILE A N 1
ATOM 812 C CA . ILE A 1 103 ? -9.239 0.800 5.300 1.00 92.00 103 ILE A CA 1
ATOM 813 C C . ILE A 1 103 ? -8.122 1.802 5.573 1.00 92.00 103 ILE A C 1
ATOM 815 O O . ILE A 1 103 ? -8.402 2.962 5.847 1.00 92.00 103 ILE A O 1
ATOM 819 N N . LEU A 1 104 ? -6.867 1.378 5.463 1.00 88.88 104 LEU A N 1
ATOM 820 C CA . LEU A 1 104 ? -5.696 2.248 5.498 1.00 88.88 104 LEU A CA 1
ATOM 821 C C . LEU A 1 104 ? -5.123 2.383 4.083 1.00 88.88 104 LEU A C 1
ATOM 823 O O . LEU A 1 104 ? -4.719 1.401 3.466 1.00 88.88 104 LEU A O 1
ATOM 827 N N . ASN A 1 105 ? -5.059 3.612 3.583 1.00 86.81 105 ASN A N 1
ATOM 828 C CA . ASN A 1 105 ? -4.413 3.969 2.328 1.00 86.81 105 ASN A CA 1
ATOM 829 C C . ASN A 1 105 ? -3.070 4.638 2.613 1.00 86.81 105 ASN A C 1
ATOM 831 O O . ASN A 1 105 ? -3.020 5.673 3.279 1.00 86.81 105 ASN A O 1
ATOM 835 N N . TYR A 1 106 ? -1.996 4.087 2.057 1.00 82.38 106 TYR A N 1
ATOM 836 C CA . TYR A 1 106 ? -0.648 4.627 2.218 1.00 82.38 106 TYR A CA 1
ATOM 837 C C . TYR A 1 106 ? 0.204 4.439 0.961 1.00 82.38 106 TYR A C 1
ATOM 839 O O . TYR A 1 106 ? -0.215 3.786 0.004 1.00 82.38 106 TYR A O 1
ATOM 847 N N . VAL A 1 107 ? 1.403 5.027 0.945 1.00 82.12 107 VAL A N 1
ATOM 848 C CA . VAL A 1 107 ? 2.373 4.850 -0.145 1.00 82.12 107 VAL A CA 1
ATOM 849 C C . VAL A 1 107 ? 3.618 4.119 0.340 1.00 82.12 107 VAL A C 1
ATOM 851 O O . VAL A 1 107 ? 4.161 4.425 1.394 1.00 82.12 107 VAL A O 1
ATOM 854 N N . ALA A 1 108 ? 4.108 3.163 -0.434 1.00 82.06 108 ALA A N 1
ATOM 855 C CA . ALA A 1 108 ? 5.363 2.474 -0.153 1.00 82.06 108 ALA A CA 1
ATOM 856 C C . ALA A 1 108 ? 6.304 2.575 -1.349 1.00 82.06 108 ALA A C 1
ATOM 858 O O . ALA A 1 108 ? 5.905 3.006 -2.430 1.00 82.06 108 ALA A O 1
ATOM 859 N N . GLU A 1 109 ? 7.554 2.161 -1.166 1.00 82.19 109 GLU A N 1
ATOM 860 C CA . GLU A 1 109 ? 8.485 2.031 -2.280 1.00 82.19 109 GLU A CA 1
ATOM 861 C C . GLU A 1 109 ? 7.913 1.074 -3.336 1.00 82.19 109 GLU A C 1
ATOM 863 O O . GLU A 1 109 ? 7.347 0.018 -3.009 1.00 82.19 109 GLU A O 1
ATOM 868 N N . HIS A 1 110 ? 8.016 1.491 -4.600 1.00 86.31 110 HIS A N 1
ATOM 869 C CA . HIS A 1 110 ? 7.501 0.722 -5.720 1.00 86.31 110 HIS A CA 1
ATOM 870 C C . HIS A 1 110 ? 8.264 -0.589 -5.883 1.00 86.31 110 HIS A C 1
ATOM 872 O O . HIS A 1 110 ? 9.492 -0.611 -5.964 1.00 86.31 110 HIS A O 1
ATOM 878 N N . GLU A 1 111 ? 7.516 -1.678 -6.010 1.00 87.12 111 GLU A N 1
ATOM 879 C CA . GLU A 1 111 ? 8.074 -3.001 -6.237 1.00 87.12 111 GLU A CA 1
ATOM 880 C C . GLU A 1 111 ? 7.795 -3.453 -7.676 1.00 87.12 111 GLU A C 1
ATOM 882 O O . GLU A 1 111 ? 6.652 -3.696 -8.066 1.00 87.12 111 GLU A O 1
ATOM 887 N N . CYS A 1 112 ? 8.848 -3.582 -8.488 1.00 86.25 112 CYS A N 1
ATOM 888 C CA . CYS A 1 112 ? 8.712 -4.036 -9.871 1.00 86.25 112 CYS A CA 1
ATOM 889 C C . CYS A 1 112 ? 8.345 -5.532 -9.913 1.00 86.25 112 CYS A C 1
ATOM 891 O O . CYS A 1 112 ? 9.216 -6.393 -9.789 1.00 86.25 112 CYS A O 1
ATOM 893 N N . ARG A 1 113 ? 7.056 -5.840 -10.094 1.00 84.44 113 ARG A N 1
ATOM 894 C CA . ARG A 1 113 ? 6.535 -7.220 -10.185 1.00 84.44 113 ARG A CA 1
ATOM 895 C C . ARG A 1 113 ? 6.025 -7.589 -11.572 1.00 84.44 113 ARG A C 1
ATOM 897 O O . ARG A 1 113 ? 6.194 -8.720 -12.011 1.00 84.44 113 ARG A O 1
ATOM 904 N N . GLU A 1 114 ? 5.425 -6.625 -12.258 1.00 87.25 114 GLU A N 1
ATOM 905 C CA . GLU A 1 114 ? 4.857 -6.806 -13.589 1.00 87.25 114 GLU A CA 1
ATOM 906 C C . GLU A 1 114 ? 5.710 -6.085 -14.626 1.00 87.25 114 GLU A C 1
ATOM 908 O O . GLU A 1 114 ? 6.099 -4.923 -14.444 1.00 87.25 114 GLU A O 1
ATOM 913 N N . TYR A 1 115 ? 5.977 -6.784 -15.725 1.00 90.31 115 TYR A N 1
AT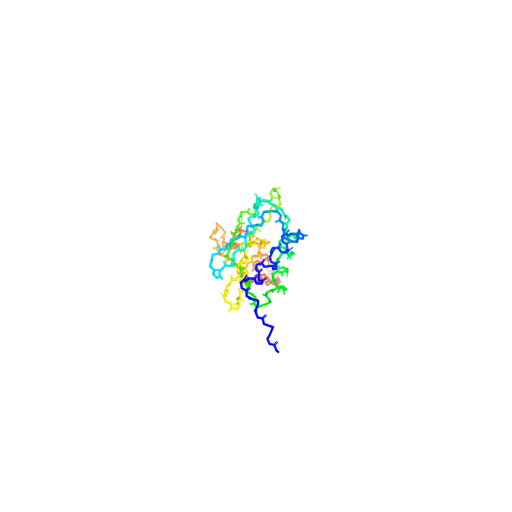OM 914 C CA . TYR A 1 115 ? 6.834 -6.315 -16.801 1.00 90.31 115 TYR A CA 1
ATOM 915 C C . TYR A 1 115 ? 6.133 -6.484 -18.137 1.00 90.31 115 TYR A C 1
ATOM 917 O O . TYR A 1 115 ? 5.391 -7.444 -18.344 1.00 90.31 115 TYR A O 1
ATOM 925 N N . ARG A 1 116 ? 6.402 -5.560 -19.055 1.00 89.12 116 ARG A N 1
ATOM 926 C CA . ARG A 1 116 ? 5.902 -5.617 -20.425 1.00 89.12 116 ARG A CA 1
ATOM 927 C C . ARG A 1 116 ? 7.045 -5.514 -21.419 1.00 89.12 116 ARG A C 1
ATOM 929 O O . ARG A 1 116 ? 8.006 -4.778 -21.187 1.00 89.12 116 ARG A O 1
ATOM 936 N N . GLY A 1 117 ? 6.905 -6.234 -22.526 1.00 88.56 117 GLY A N 1
ATOM 937 C CA . GLY A 1 117 ? 7.762 -6.068 -23.690 1.00 88.56 117 GLY A CA 1
ATOM 938 C C . GLY A 1 117 ? 7.402 -4.780 -24.426 1.00 88.56 117 GLY A C 1
ATOM 939 O O . GLY A 1 117 ? 6.227 -4.475 -24.631 1.00 88.56 117 GLY A O 1
ATOM 940 N N . VAL A 1 118 ? 8.418 -4.027 -24.818 1.00 86.38 118 VAL A N 1
ATOM 941 C CA . VAL A 1 118 ? 8.314 -2.814 -25.618 1.00 86.38 118 VAL A CA 1
ATOM 942 C C . VAL A 1 118 ? 9.080 -3.056 -26.907 1.00 86.38 118 VAL A C 1
ATOM 944 O O . VAL A 1 118 ? 10.232 -3.502 -26.898 1.00 86.38 118 VAL A O 1
ATOM 947 N N . ALA A 1 119 ? 8.415 -2.791 -28.029 1.00 80.94 119 ALA A N 1
ATOM 948 C CA . ALA A 1 119 ? 9.060 -2.837 -29.328 1.00 80.94 119 ALA A CA 1
ATOM 949 C C . ALA A 1 119 ? 10.206 -1.819 -29.348 1.00 80.94 119 ALA A C 1
ATOM 951 O O . ALA A 1 119 ? 10.032 -0.661 -28.964 1.00 80.94 119 ALA A O 1
ATOM 952 N N . SER A 1 120 ? 11.382 -2.261 -29.776 1.00 75.31 120 SER A N 1
ATOM 953 C CA . SER A 1 120 ? 12.549 -1.404 -29.934 1.00 75.31 120 SER A CA 1
ATOM 954 C C . SER A 1 120 ? 13.078 -1.537 -31.357 1.00 75.31 120 SER A C 1
ATOM 956 O O . SER A 1 120 ? 12.815 -2.533 -32.022 1.00 75.31 120 SER A O 1
ATOM 958 N N . ASN A 1 121 ? 13.864 -0.560 -31.808 1.00 74.75 121 ASN A N 1
ATOM 959 C CA . ASN A 1 121 ? 14.558 -0.636 -33.099 1.00 74.75 121 ASN A CA 1
ATOM 960 C C . ASN A 1 121 ? 15.695 -1.680 -33.109 1.00 74.75 121 ASN A C 1
ATOM 962 O O . ASN A 1 121 ? 16.429 -1.772 -34.088 1.00 74.75 121 ASN A O 1
ATOM 966 N N . SER A 1 122 ? 15.887 -2.424 -32.015 1.00 68.50 122 SER A N 1
ATOM 967 C CA . SER A 1 122 ? 16.831 -3.535 -31.946 1.00 68.50 122 SER A CA 1
ATOM 968 C C . SER A 1 122 ? 16.125 -4.864 -32.214 1.00 68.50 122 SER A C 1
ATOM 970 O O . SER A 1 122 ? 14.920 -4.989 -32.008 1.00 68.50 122 SER A O 1
ATOM 972 N N . GLU A 1 123 ? 16.886 -5.880 -32.626 1.00 68.94 123 GLU A N 1
ATOM 973 C CA . GLU A 1 123 ? 16.377 -7.236 -32.890 1.00 68.94 123 GLU A CA 1
ATOM 974 C C . GLU A 1 123 ? 15.718 -7.901 -31.665 1.00 68.94 123 GLU A C 1
ATOM 976 O O . GLU A 1 123 ? 15.067 -8.935 -31.799 1.00 68.94 123 GLU A O 1
ATOM 981 N N . GLN A 1 124 ? 15.875 -7.328 -30.464 1.00 71.69 124 GLN A N 1
ATOM 982 C CA . GLN A 1 124 ? 15.303 -7.855 -29.229 1.00 71.69 124 GLN A CA 1
ATOM 983 C C . GLN A 1 124 ? 14.314 -6.864 -28.590 1.00 71.69 124 GLN A C 1
ATOM 985 O O . GLN A 1 124 ? 14.565 -5.654 -28.550 1.00 71.69 124 GLN A O 1
ATOM 990 N N . PRO A 1 125 ? 13.188 -7.355 -28.041 1.00 74.81 125 PRO A N 1
ATOM 991 C CA . PRO A 1 125 ? 12.284 -6.514 -27.270 1.00 74.81 125 PRO A CA 1
ATOM 992 C C . PRO A 1 125 ? 12.985 -6.020 -26.001 1.00 74.81 125 PRO A C 1
ATOM 994 O O . PRO A 1 125 ? 13.665 -6.783 -25.306 1.00 74.81 125 PRO A O 1
ATOM 997 N N . THR A 1 126 ? 12.797 -4.743 -25.673 1.00 85.88 126 THR A N 1
ATOM 998 C CA . THR A 1 126 ? 13.186 -4.220 -24.362 1.00 85.88 126 THR A CA 1
ATOM 999 C C . THR A 1 126 ? 12.071 -4.519 -23.371 1.00 85.88 126 THR A C 1
ATOM 1001 O O . THR A 1 126 ? 10.895 -4.504 -23.721 1.00 85.88 126 THR A O 1
ATOM 1004 N N . TRP A 1 127 ? 12.419 -4.827 -22.126 1.00 88.88 127 TRP A N 1
ATOM 1005 C CA . TRP A 1 127 ? 11.429 -5.078 -21.082 1.00 88.88 127 TRP A CA 1
ATOM 1006 C C . TRP A 1 127 ? 11.441 -3.922 -20.102 1.00 88.88 127 TRP A C 1
ATOM 1008 O O . TRP A 1 127 ? 12.506 -3.448 -19.711 1.00 88.88 127 TRP A O 1
ATOM 1018 N N . GLU A 1 128 ? 10.271 -3.463 -19.687 1.00 90.56 128 GLU A N 1
ATOM 1019 C CA . GLU A 1 128 ? 10.153 -2.419 -18.675 1.00 90.56 128 GLU A CA 1
ATOM 1020 C C . GLU A 1 128 ? 9.090 -2.773 -17.645 1.00 90.56 128 GLU A C 1
ATOM 1022 O O . GLU A 1 128 ? 8.160 -3.533 -17.919 1.00 90.56 128 GLU A O 1
ATOM 1027 N N . CYS A 1 129 ? 9.213 -2.203 -16.449 1.00 89.25 129 CYS A N 1
ATOM 1028 C CA . CYS A 1 129 ? 8.171 -2.328 -15.444 1.00 89.25 129 CYS A CA 1
ATOM 1029 C C . CYS A 1 129 ? 6.867 -1.671 -15.926 1.00 89.25 129 CYS A C 1
ATOM 1031 O O . CYS A 1 129 ? 6.853 -0.506 -16.337 1.00 89.25 129 CYS A O 1
ATOM 1033 N N . SER A 1 130 ? 5.754 -2.396 -15.808 1.00 88.00 130 SER A N 1
ATOM 1034 C CA . SER A 1 130 ? 4.424 -1.915 -16.194 1.00 88.00 130 SER A CA 1
ATOM 1035 C C . SER A 1 130 ? 3.973 -0.694 -15.388 1.00 88.00 130 SER A C 1
ATOM 1037 O O . SER A 1 130 ? 3.237 0.132 -15.928 1.00 88.00 130 SER A O 1
ATOM 1039 N N . GLY A 1 131 ? 4.445 -0.560 -14.142 1.00 85.62 131 GLY A N 1
ATOM 1040 C CA . GLY A 1 131 ? 4.166 0.572 -13.256 1.00 85.62 131 GLY A CA 1
ATOM 1041 C C . GLY A 1 131 ? 5.101 1.758 -13.495 1.00 85.62 131 GLY A C 1
ATOM 1042 O O . GLY A 1 131 ? 4.703 2.763 -14.076 1.00 85.62 131 GLY A O 1
ATOM 1043 N N . CY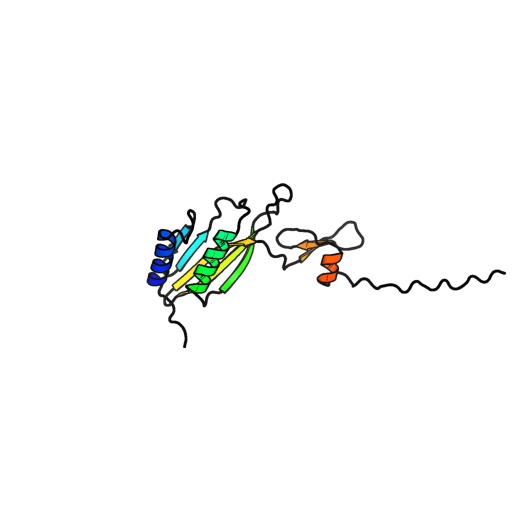S A 1 132 ? 6.362 1.645 -13.069 1.00 85.50 132 CYS A N 1
ATOM 1044 C CA . CYS A 1 132 ? 7.298 2.779 -13.071 1.00 85.50 132 CYS A CA 1
ATOM 1045 C C . CYS A 1 132 ? 8.040 3.026 -14.397 1.00 85.50 132 CYS A C 1
ATOM 1047 O O . CYS A 1 132 ? 8.874 3.930 -14.454 1.00 85.50 132 CYS A O 1
ATOM 1049 N N . ARG A 1 133 ? 7.797 2.217 -15.443 1.00 87.00 133 ARG A N 1
ATOM 1050 C CA . ARG A 1 133 ? 8.471 2.298 -16.760 1.00 87.00 133 ARG A CA 1
ATOM 1051 C C . ARG A 1 133 ? 9.998 2.172 -16.703 1.00 87.00 133 ARG A C 1
ATOM 1053 O O . ARG A 1 133 ? 10.694 2.473 -17.669 1.00 87.00 133 ARG A O 1
ATOM 1060 N N . ARG A 1 134 ? 10.554 1.713 -15.576 1.00 86.31 134 ARG A N 1
ATOM 1061 C CA . ARG A 1 134 ? 11.981 1.402 -15.472 1.00 86.31 134 ARG A CA 1
ATOM 1062 C C . ARG A 1 134 ? 12.300 0.275 -16.448 1.00 86.31 134 ARG A C 1
ATOM 1064 O O . ARG A 1 134 ? 11.764 -0.823 -16.307 1.00 86.31 134 ARG A O 1
ATOM 1071 N N . GLN A 1 135 ? 13.180 0.555 -17.401 1.00 88.12 135 GLN A N 1
ATOM 1072 C CA . GLN A 1 135 ? 13.718 -0.455 -18.303 1.00 88.12 135 GLN A CA 1
ATOM 1073 C C . GLN A 1 135 ? 14.596 -1.439 -17.531 1.00 88.12 135 GLN A C 1
ATOM 1075 O O . GLN A 1 135 ? 15.402 -1.040 -16.685 1.00 88.12 135 GLN A O 1
ATOM 1080 N N . LEU A 1 136 ? 14.425 -2.718 -17.837 1.00 87.19 136 LEU A N 1
ATOM 1081 C CA . LEU A 1 136 ? 15.261 -3.796 -17.351 1.00 87.19 136 LEU A CA 1
ATOM 1082 C C . LEU A 1 136 ? 16.553 -3.862 -18.159 1.00 87.19 136 LEU A C 1
ATOM 1084 O O . LEU A 1 136 ? 16.565 -3.754 -19.386 1.00 87.19 136 LEU A O 1
ATOM 1088 N N . THR A 1 137 ? 17.655 -4.093 -17.459 1.00 87.12 137 THR A N 1
ATOM 1089 C CA . THR A 1 137 ? 18.925 -4.451 -18.088 1.00 87.12 137 THR A CA 1
ATOM 1090 C C . THR A 1 137 ? 18.870 -5.874 -18.647 1.00 87.12 137 THR A C 1
ATOM 1092 O O . THR A 1 137 ? 18.124 -6.723 -18.162 1.00 87.12 137 THR A O 1
ATOM 1095 N N . VAL A 1 138 ? 19.733 -6.188 -19.619 1.00 85.12 138 VAL A N 1
ATOM 1096 C CA . VAL A 1 138 ? 19.844 -7.544 -20.199 1.00 85.12 138 VAL A CA 1
ATOM 1097 C C . VAL A 1 138 ? 20.063 -8.611 -19.114 1.00 85.12 138 VAL A C 1
ATOM 1099 O O . VAL A 1 138 ? 19.508 -9.708 -19.181 1.00 85.12 138 VAL A O 1
ATOM 1102 N N . THR A 1 139 ? 20.854 -8.292 -18.088 1.00 85.88 139 THR A N 1
ATOM 1103 C CA . THR A 1 139 ? 21.111 -9.186 -16.952 1.00 85.88 139 THR A CA 1
ATOM 1104 C C . THR A 1 139 ? 19.854 -9.425 -16.113 1.00 85.88 139 THR A C 1
ATOM 1106 O O . THR A 1 139 ? 19.595 -10.567 -15.738 1.00 85.88 139 THR A O 1
ATOM 1109 N N . GLU A 1 140 ? 19.060 -8.387 -15.830 1.00 87.31 140 GLU A N 1
ATOM 1110 C CA . GLU A 1 140 ? 17.774 -8.530 -15.132 1.00 87.31 140 GLU A CA 1
ATOM 1111 C C . GLU A 1 140 ? 16.775 -9.341 -15.967 1.00 87.31 140 GLU A C 1
ATOM 1113 O O . GLU A 1 140 ? 16.159 -10.262 -15.436 1.00 87.31 140 GLU A O 1
ATOM 1118 N N . CYS A 1 141 ? 16.686 -9.083 -17.277 1.00 86.56 141 CYS A N 1
ATOM 1119 C CA . CYS A 1 141 ? 15.834 -9.854 -18.184 1.00 86.56 141 CYS A CA 1
ATOM 1120 C C . CYS A 1 141 ? 16.156 -11.354 -18.148 1.00 86.56 141 CYS A C 1
ATOM 1122 O O . CYS A 1 141 ? 15.245 -12.173 -18.086 1.00 86.56 141 CYS A O 1
ATOM 1124 N N . ARG A 1 142 ? 17.442 -11.735 -18.133 1.00 86.94 142 ARG A N 1
ATOM 1125 C CA . ARG A 1 142 ? 17.846 -13.148 -18.005 1.00 86.94 142 ARG A CA 1
ATOM 1126 C C . ARG A 1 142 ? 17.495 -13.745 -16.646 1.00 86.94 142 ARG A C 1
ATOM 1128 O O . ARG A 1 142 ? 17.015 -14.870 -16.594 1.00 86.94 142 ARG A O 1
ATOM 1135 N N . LYS A 1 143 ? 17.715 -13.006 -15.551 1.00 87.94 143 LYS A N 1
ATOM 1136 C CA . LYS A 1 143 ? 17.361 -13.463 -14.192 1.00 87.94 143 LYS A CA 1
ATOM 1137 C C . LYS A 1 143 ? 15.862 -13.730 -14.044 1.00 87.94 143 LYS A C 1
ATOM 1139 O O . LYS A 1 143 ? 15.486 -14.650 -13.332 1.00 87.94 143 LYS A O 1
ATOM 1144 N N . LEU A 1 144 ? 15.036 -12.931 -14.715 1.00 86.75 144 LEU A N 1
ATOM 1145 C CA . LEU A 1 144 ? 13.577 -13.048 -14.704 1.00 86.75 144 LEU A CA 1
ATOM 1146 C C . LEU A 1 144 ? 13.033 -14.019 -15.767 1.00 86.75 144 LEU A C 1
ATOM 1148 O O . LEU A 1 144 ? 11.826 -14.209 -15.848 1.00 86.75 144 LEU A O 1
ATOM 1152 N N . GLY A 1 145 ? 13.900 -14.636 -16.579 1.00 87.38 145 GLY A N 1
ATOM 1153 C CA . GLY A 1 145 ? 13.498 -15.603 -17.605 1.00 87.38 145 GLY A CA 1
ATOM 1154 C C . GLY A 1 145 ? 12.944 -14.992 -18.898 1.00 87.38 145 GLY A C 1
ATOM 1155 O O . GLY A 1 145 ? 12.469 -15.728 -19.755 1.00 87.38 145 GLY A O 1
ATOM 1156 N N . PHE A 1 146 ? 13.035 -13.672 -19.083 1.00 85.56 146 PHE A N 1
ATOM 1157 C CA . PHE A 1 146 ? 12.617 -12.995 -20.319 1.00 85.56 146 PHE A CA 1
ATOM 1158 C C . PHE A 1 146 ? 13.606 -13.166 -21.478 1.00 85.56 146 PHE A C 1
ATOM 1160 O O . PHE A 1 146 ? 13.250 -12.950 -22.633 1.00 85.56 146 PHE A O 1
ATOM 1167 N N . LEU A 1 147 ? 14.857 -13.526 -21.179 1.00 83.75 147 LEU A N 1
ATOM 1168 C CA . LEU A 1 147 ? 15.889 -13.833 -22.166 1.00 83.75 147 LEU A CA 1
ATOM 1169 C C . LEU A 1 147 ? 16.560 -15.167 -21.826 1.00 83.75 147 LEU A C 1
ATOM 1171 O O . LEU A 1 147 ? 16.728 -15.474 -20.641 1.00 83.75 147 LEU A O 1
ATOM 1175 N N . PRO A 1 148 ? 17.016 -15.931 -22.834 1.00 81.94 148 PRO A N 1
ATOM 1176 C CA . PRO A 1 148 ? 17.729 -17.176 -22.597 1.00 81.94 148 PRO A CA 1
ATOM 1177 C C . PRO A 1 148 ? 19.029 -16.939 -21.805 1.00 81.94 148 PRO A C 1
ATOM 1179 O O . PRO A 1 148 ? 19.666 -15.878 -21.933 1.00 81.94 148 PRO A O 1
ATOM 1182 N N . PRO A 1 149 ? 19.458 -17.924 -20.992 1.00 80.81 149 PRO A N 1
ATOM 1183 C CA . PRO A 1 149 ? 20.723 -17.849 -20.276 1.00 80.81 149 PRO A CA 1
ATOM 1184 C C . PRO A 1 149 ? 21.888 -17.720 -21.262 1.00 80.81 149 PRO A C 1
ATOM 1186 O O . PRO A 1 149 ? 21.837 -18.218 -22.387 1.00 80.81 149 PRO A O 1
ATOM 1189 N N . LEU A 1 150 ? 22.961 -17.053 -20.830 1.00 76.81 150 LEU A N 1
ATOM 1190 C CA . LEU A 1 150 ? 24.194 -16.993 -21.612 1.00 76.81 150 LEU A CA 1
ATOM 1191 C C . LEU A 1 150 ? 24.749 -18.410 -21.744 1.00 76.81 150 LEU A C 1
ATOM 1193 O O . LEU A 1 150 ? 25.351 -18.936 -20.806 1.00 76.81 150 LEU A O 1
ATOM 1197 N N . MET A 1 151 ? 24.561 -19.025 -22.909 1.00 71.06 151 MET A N 1
ATOM 1198 C CA . MET A 1 151 ? 25.292 -20.234 -23.243 1.00 71.06 151 MET A CA 1
ATOM 1199 C C . MET A 1 151 ? 26.772 -19.861 -23.274 1.00 71.06 151 MET A C 1
ATOM 1201 O O . MET A 1 151 ? 27.205 -19.061 -24.106 1.00 71.06 1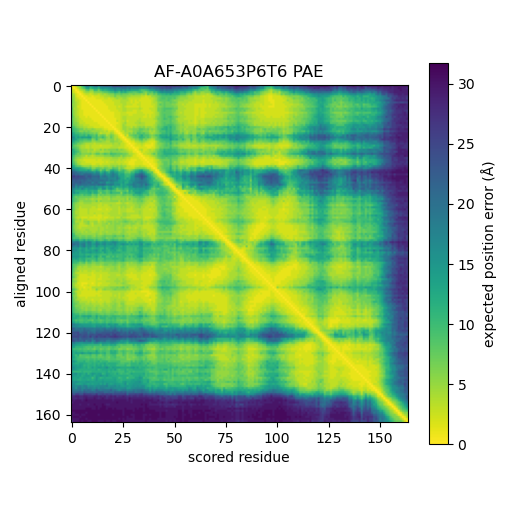51 MET A O 1
ATOM 1205 N N . ARG A 1 152 ? 27.560 -20.402 -22.338 1.00 58.84 152 ARG A N 1
ATOM 1206 C CA . ARG A 1 152 ? 29.018 -20.377 -22.458 1.00 58.84 152 ARG A CA 1
ATOM 1207 C C . ARG A 1 152 ? 29.353 -21.226 -23.674 1.00 58.84 152 ARG A C 1
ATOM 1209 O O . ARG A 1 152 ? 29.442 -22.445 -23.570 1.00 58.84 152 ARG A O 1
ATOM 1216 N N . GLY A 1 153 ? 29.471 -20.588 -24.833 1.00 54.25 153 GLY A N 1
ATOM 1217 C CA . GLY A 1 153 ? 29.910 -21.266 -26.037 1.00 54.25 153 GLY A CA 1
ATOM 1218 C C . GLY A 1 153 ? 31.247 -21.940 -25.753 1.00 54.25 153 GLY A C 1
ATOM 1219 O O . GLY A 1 153 ? 32.223 -21.271 -25.403 1.00 54.25 153 GLY A O 1
ATOM 1220 N N . ARG A 1 154 ? 31.307 -23.267 -25.920 1.00 50.53 154 ARG A N 1
ATOM 1221 C CA . ARG A 1 154 ? 32.561 -23.884 -26.351 1.00 50.53 154 ARG A CA 1
ATOM 1222 C C . ARG A 1 154 ? 32.980 -23.097 -27.586 1.00 50.53 154 ARG A C 1
ATOM 1224 O O . ARG A 1 154 ? 32.205 -23.009 -28.536 1.00 50.53 154 ARG A O 1
ATOM 1231 N N . ARG A 1 155 ? 34.169 -22.488 -27.545 1.00 49.78 155 ARG A N 1
ATOM 1232 C CA . ARG A 1 155 ? 34.819 -21.991 -28.760 1.00 49.78 155 ARG A CA 1
ATOM 1233 C C . ARG A 1 155 ? 34.681 -23.093 -29.816 1.00 49.78 155 ARG A C 1
ATOM 1235 O O . ARG A 1 155 ? 35.012 -24.233 -29.476 1.00 49.78 155 ARG A O 1
ATOM 1242 N N . PRO A 1 156 ? 34.212 -22.802 -31.039 1.00 47.66 156 PRO A N 1
ATOM 1243 C CA . PRO A 1 156 ? 34.407 -23.751 -32.119 1.00 47.66 156 PRO A CA 1
ATOM 1244 C C . PRO A 1 156 ? 35.906 -24.052 -32.155 1.00 47.66 156 PRO A C 1
ATOM 1246 O O . PRO A 1 156 ? 36.731 -23.127 -32.128 1.00 47.66 156 PRO A O 1
ATOM 1249 N N . ALA A 1 157 ? 36.259 -25.336 -32.080 1.00 49.75 157 ALA A N 1
ATOM 1250 C CA . ALA A 1 157 ? 37.626 -25.747 -32.329 1.00 49.75 157 ALA A CA 1
ATOM 1251 C C . ALA A 1 157 ? 37.996 -25.156 -33.691 1.00 49.75 157 ALA A C 1
ATOM 1253 O O . ALA A 1 157 ? 37.231 -25.269 -34.648 1.00 49.75 157 ALA A O 1
ATOM 1254 N N . LYS A 1 158 ? 39.116 -24.431 -33.751 1.00 47.47 158 LYS A N 1
ATOM 1255 C CA . LYS A 1 158 ? 39.729 -24.098 -35.031 1.00 47.47 158 LYS A CA 1
ATOM 1256 C C . LYS A 1 158 ? 40.102 -25.437 -35.656 1.00 47.47 158 LYS A C 1
ATOM 1258 O O . LYS A 1 158 ? 41.160 -25.969 -35.329 1.00 47.47 158 LYS A O 1
ATOM 1263 N N . ASP A 1 159 ? 39.224 -25.992 -36.481 1.00 46.88 159 ASP A N 1
ATOM 1264 C CA . ASP A 1 159 ? 39.597 -27.094 -37.348 1.00 46.88 159 ASP A CA 1
ATOM 1265 C C . ASP A 1 159 ? 40.723 -26.580 -38.238 1.00 46.88 159 ASP A C 1
ATOM 1267 O O . ASP A 1 159 ? 40.613 -25.546 -38.906 1.00 46.88 159 ASP A O 1
ATOM 1271 N N . GLY A 1 160 ? 41.870 -27.239 -38.095 1.00 46.69 160 GLY A N 1
ATOM 1272 C CA . GLY A 1 160 ? 43.110 -26.876 -38.745 1.00 46.69 160 GLY A CA 1
ATOM 1273 C C . GLY A 1 160 ? 42.918 -26.846 -40.251 1.00 46.69 160 GLY A C 1
ATOM 1274 O O . GLY A 1 160 ? 42.642 -27.871 -40.871 1.00 46.69 160 GLY A O 1
ATOM 1275 N N . GLY A 1 161 ? 43.113 -25.667 -40.838 1.00 37.84 161 GLY A N 1
ATOM 1276 C CA . GLY A 1 161 ? 43.369 -25.554 -42.262 1.00 37.84 161 GLY A CA 1
ATOM 1277 C C . GLY A 1 161 ? 44.640 -26.334 -42.580 1.00 37.84 161 GLY A C 1
ATOM 1278 O O . GLY A 1 161 ? 45.739 -25.898 -42.241 1.00 37.84 161 GLY A O 1
ATOM 1279 N N . GLN A 1 162 ? 44.483 -27.506 -43.194 1.00 44.03 162 GLN A N 1
ATOM 1280 C CA . GLN A 1 162 ? 45.570 -28.154 -43.908 1.00 44.03 162 GLN A CA 1
ATOM 1281 C C . GLN A 1 162 ? 45.919 -27.276 -45.105 1.00 44.03 162 GLN A C 1
ATOM 1283 O O . GLN A 1 162 ? 45.109 -27.083 -46.010 1.00 44.03 162 GLN A O 1
ATOM 1288 N N . ALA A 1 163 ? 47.137 -26.744 -45.075 1.00 39.69 163 ALA A N 1
ATOM 1289 C CA . ALA A 1 163 ? 47.800 -26.223 -46.251 1.00 39.69 163 ALA A CA 1
ATOM 1290 C C . ALA A 1 163 ? 47.969 -27.350 -47.281 1.00 39.69 163 ALA A C 1
ATOM 1292 O O . ALA A 1 163 ? 48.438 -28.442 -46.945 1.00 39.69 163 ALA A O 1
ATOM 1293 N N . LYS A 1 164 ? 47.610 -27.057 -48.527 1.00 43.69 164 LYS A N 1
ATOM 1294 C CA . LYS A 1 164 ? 48.213 -27.641 -49.721 1.00 43.69 164 LYS A CA 1
ATOM 1295 C C . LYS A 1 164 ? 48.505 -26.514 -50.693 1.00 43.69 164 LYS A C 1
ATOM 1297 O O . LYS A 1 164 ? 47.638 -25.619 -50.797 1.00 43.69 164 LYS A O 1
#

pLDDT: mean 78.3, std 13.95, range [37.84, 94.38]

Sequence (164 aa):
MSIPKPTTYEAMQIISKAVESGSLQSGTDVRWSGAHITVGIETLNYYHPEFRDIRLMAELFAVSFPDGQTRRLYCVGQPNKRYKIPAKDRIEYRASLANGTIILNYVAEHECREYRGVASNSEQPTWECSGCRRQLTVTECRKLGFLPPLMRGRRPAKDGGQAK

Nearest PDB structures (foldseek):
  3hn3-assembly1_E  TM=4.033E-01  e=1.602E+00  Homo sapiens
  3hn3-assembly1_B  TM=5.669E-01  e=3.389E+00  Homo sapiens

Mean predicted aligned error: 10.71 Å

Secondary structure (DSSP, 8-state):
-PPPPPPHHHHHHHHHHHHHTTSSPTTEEEEEETTEEEEEE--S-TT----HHHHHHHHHHHHHSTT-EEEEEEEES--BTTTTB--EEEEEEEEEETTEEEEEEEEEE-----EEEE--SSSS-EEEETTT-PBPPHHHHHHTTSS-----------------

Foldseek 3Di:
DDDAFAAPVVVVVLVVVCVVVCLQPDQWDWDDDVQEIETERPVPDPQDQDCPSVVSVVVSCCVNAVQKDKDFDAWDDAQDPVSRRAIKTWMWIWHDGPRHIYIYTDIDGDDQDDKDFDDDPDPDTWIARPGRRHTDDPVRCCVVVVDPDPDPDPDPPPPDDDDD